Protein AF-A0A965CBQ9-F1 (afdb_monomer)

Mean predicted aligned error: 21.06 Å

Sequence (133 aa):
MATIDKALPNEVRHSIEIGGNPTEQEINTPAPDPSSTEITPTEDGGVEINFEPGAINQANSKNHFDNLAELLPDDVLDPLGEELYDNYSDYKSSRQDWEKAYTDGLDLLGFKYERRTQPFRGASGVTHPVLAE

Radius of gyration: 35.78 Å; Cα contacts (8 Å, |Δi|>4): 34; chains: 1; bounding box: 68×51×90 Å

pLDDT: mean 71.17, std 16.94, range [40.59, 98.0]

Solvent-accessible surface area (backbone atoms only — not comparable to full-atom values): 9168 Å² total; per-residue (Å²): 135,86,83,81,89,78,77,80,84,88,70,84,74,82,85,78,81,82,74,90,71,88,77,80,73,81,75,84,64,80,73,80,63,80,86,56,47,46,76,49,79,42,96,87,75,48,74,48,77,37,78,56,74,78,59,73,78,52,70,79,70,88,51,95,84,61,66,62,80,80,51,51,58,62,88,61,49,52,61,53,50,50,52,52,50,51,53,50,51,50,58,54,57,72,42,44,66,58,54,47,54,52,52,55,53,54,59,61,66,66,64,76,82,74,84,61,57,71,95,40,79,84,65,85,76,87,73,65,80,74,81,81,109

Foldseek 3Di:
DDDDPDDDPPDDDDDDDPDDDPPPPPPPDPDQDPVQWDWDQDPVRDIDIRSHPPPPPQPPPVDPPDDVVVSDDCVVVVVVVVVVVVVVVVVVVVCPVVVVVVVVVVVVVPDDPDQPCPPHRPDDDDDDPVVPD

Secondary structure (DSSP, 8-state):
-------------------S--------PPPPPGGG-EEEE-TTS-EEEES-TT---------TT--GGGTS-HHHHHHHHHHHHHHHHHHHHHTHHHHHHHHHHHHHHT-------SS-TT------TTS--

Structure (mmCIF, N/CA/C/O backbone):
data_AF-A0A965CBQ9-F1
#
_entry.id   AF-A0A965CBQ9-F1
#
loop_
_atom_site.group_PDB
_atom_site.id
_atom_site.type_symbol
_atom_site.label_atom_id
_atom_site.label_alt_id
_atom_site.label_comp_id
_atom_site.label_asym_id
_atom_site.label_entity_id
_atom_site.label_seq_id
_atom_site.pdbx_PDB_ins_code
_atom_site.Cartn_x
_atom_site.Cartn_y
_atom_site.Cartn_z
_atom_site.occupancy
_atom_site.B_iso_or_equiv
_atom_site.auth_seq_id
_atom_site.auth_comp_id
_atom_site.auth_asym_id
_atom_site.auth_atom_id
_atom_site.pdbx_PDB_model_num
ATOM 1 N N . MET A 1 1 ? 42.724 0.289 21.785 1.00 44.31 1 MET A N 1
ATOM 2 C CA . MET A 1 1 ? 41.732 -0.529 22.514 1.00 44.31 1 MET A C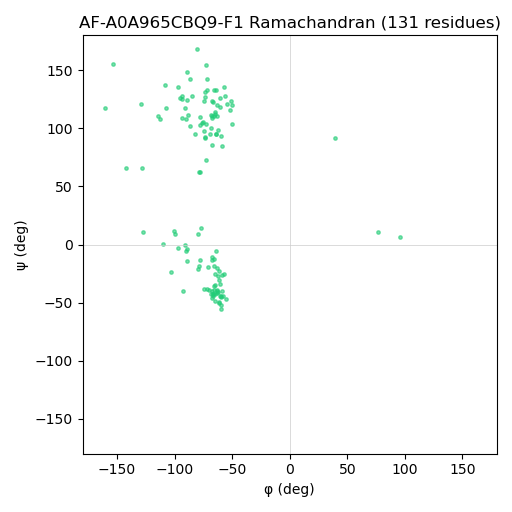A 1
ATOM 3 C C . MET A 1 1 ? 41.145 0.356 23.596 1.00 44.31 1 MET A C 1
ATOM 5 O O . MET A 1 1 ? 41.894 0.751 24.476 1.00 44.31 1 MET A O 1
ATOM 9 N N . ALA A 1 2 ? 39.883 0.766 23.475 1.00 43.22 2 ALA A N 1
ATOM 10 C CA . ALA A 1 2 ? 39.219 1.547 24.516 1.00 43.22 2 ALA A CA 1
ATOM 11 C C . ALA A 1 2 ? 38.518 0.575 25.473 1.00 43.22 2 ALA A C 1
ATOM 13 O O . ALA A 1 2 ? 37.665 -0.203 25.047 1.00 43.22 2 ALA A O 1
ATOM 14 N N . THR A 1 3 ? 38.932 0.575 26.735 1.00 49.00 3 THR A N 1
ATOM 15 C CA . THR A 1 3 ? 38.288 -0.157 27.827 1.00 49.00 3 THR A CA 1
ATOM 16 C C . THR A 1 3 ? 36.995 0.561 28.208 1.00 49.00 3 THR A C 1
ATOM 18 O O . THR A 1 3 ? 37.007 1.756 28.491 1.00 49.00 3 THR A O 1
ATOM 21 N N . ILE A 1 4 ? 35.872 -0.155 28.167 1.00 49.84 4 ILE A N 1
ATOM 22 C CA . ILE A 1 4 ? 34.555 0.345 28.568 1.00 49.84 4 ILE A CA 1
ATOM 23 C C . ILE A 1 4 ? 34.415 0.121 30.075 1.00 49.84 4 ILE A C 1
ATOM 25 O O . ILE A 1 4 ? 34.131 -0.992 30.507 1.00 49.84 4 ILE A O 1
ATOM 29 N N . ASP A 1 5 ? 34.597 1.176 30.868 1.00 56.44 5 ASP A N 1
ATOM 30 C CA . ASP A 1 5 ? 34.145 1.206 32.261 1.00 56.44 5 ASP A CA 1
ATOM 31 C C . ASP A 1 5 ? 32.658 1.570 32.277 1.00 56.44 5 ASP A C 1
ATOM 33 O O . ASP A 1 5 ? 32.267 2.735 32.195 1.00 56.44 5 ASP A O 1
ATOM 37 N N . LYS A 1 6 ? 31.801 0.547 32.330 1.00 59.22 6 LYS A N 1
ATOM 38 C CA . LYS A 1 6 ? 30.356 0.708 32.529 1.00 59.22 6 LYS A CA 1
ATOM 39 C C . LYS A 1 6 ? 29.888 -0.187 33.672 1.00 59.22 6 LYS A C 1
ATOM 41 O O . LYS A 1 6 ? 29.123 -1.123 33.470 1.00 59.22 6 LYS A O 1
ATOM 46 N N . ALA A 1 7 ? 30.347 0.111 34.882 1.00 63.19 7 ALA A N 1
ATOM 47 C CA . ALA A 1 7 ? 29.613 -0.266 36.083 1.00 63.19 7 ALA A CA 1
ATOM 48 C C . ALA A 1 7 ? 28.644 0.877 36.416 1.00 63.19 7 ALA A C 1
ATOM 50 O O . ALA A 1 7 ? 29.050 2.034 36.517 1.00 63.19 7 ALA A O 1
ATOM 51 N N . LEU A 1 8 ? 27.351 0.566 36.524 1.00 57.47 8 LEU A N 1
ATOM 52 C CA . LEU A 1 8 ? 26.335 1.513 36.987 1.00 57.47 8 LEU A CA 1
ATOM 53 C C . LEU A 1 8 ? 26.645 1.895 38.446 1.00 57.47 8 LEU A C 1
ATOM 55 O O . LEU A 1 8 ? 26.900 0.989 39.245 1.00 57.47 8 LEU A O 1
ATOM 59 N N . PRO A 1 9 ? 26.618 3.186 38.825 1.00 55.25 9 PRO A N 1
ATOM 60 C CA . PRO A 1 9 ? 26.793 3.566 40.217 1.00 55.25 9 PRO A CA 1
ATOM 61 C C . PRO A 1 9 ? 25.574 3.080 41.005 1.00 55.25 9 PRO A C 1
ATOM 63 O O . PRO A 1 9 ? 24.468 3.598 40.858 1.00 55.25 9 PRO A O 1
ATOM 66 N N . ASN A 1 10 ? 25.772 2.055 41.833 1.00 55.09 10 ASN A N 1
ATOM 67 C CA . ASN A 1 10 ? 24.788 1.613 42.815 1.00 55.09 10 ASN A CA 1
ATOM 68 C C . ASN A 1 10 ? 24.841 2.557 44.027 1.00 55.09 10 ASN A C 1
ATOM 70 O O . ASN A 1 10 ? 25.228 2.164 45.126 1.00 55.09 10 ASN A O 1
ATOM 74 N N . GLU A 1 11 ? 24.534 3.834 43.803 1.00 55.12 11 GLU A N 1
ATOM 75 C CA . GLU A 1 11 ? 24.443 4.826 44.869 1.00 55.12 11 GLU A CA 1
ATOM 76 C C . GLU A 1 11 ? 23.004 4.857 45.387 1.00 55.12 11 GLU A C 1
ATOM 78 O O . GLU A 1 11 ? 22.057 5.284 44.723 1.00 55.12 11 GLU A O 1
ATOM 83 N N . VAL A 1 12 ? 22.844 4.316 46.593 1.00 56.66 12 VAL A N 1
ATOM 84 C CA . VAL A 1 12 ? 21.600 4.282 47.356 1.00 56.66 12 VAL A CA 1
ATOM 85 C C . VAL A 1 12 ? 21.186 5.722 47.661 1.00 56.66 12 VAL A C 1
ATOM 87 O O . VAL A 1 12 ? 21.706 6.327 48.586 1.00 56.66 12 VAL A O 1
ATOM 90 N N . ARG A 1 13 ? 20.256 6.250 46.855 1.00 50.66 13 ARG A N 1
ATOM 91 C CA . ARG A 1 13 ? 19.403 7.428 47.110 1.00 50.66 13 ARG A CA 1
ATOM 92 C C . ARG A 1 13 ? 20.109 8.592 47.824 1.00 50.66 13 ARG A C 1
ATOM 94 O O . ARG A 1 13 ? 20.052 8.706 49.045 1.00 50.66 13 ARG A O 1
ATOM 101 N N . HIS A 1 14 ? 20.664 9.522 47.051 1.00 49.47 14 HIS A N 1
ATOM 102 C CA . HIS A 1 14 ? 21.029 10.839 47.578 1.00 49.47 14 HIS A CA 1
ATOM 103 C C . HIS A 1 14 ? 19.769 11.611 47.972 1.00 49.47 14 HIS A C 1
ATOM 105 O O . HIS A 1 14 ? 18.875 11.818 47.150 1.00 49.47 14 HIS A O 1
ATOM 111 N N . SER A 1 15 ? 19.682 12.024 49.236 1.00 49.53 15 SER A N 1
ATOM 112 C CA . SER A 1 15 ? 18.659 12.953 49.708 1.00 49.53 15 SER A CA 1
ATOM 113 C C . SER A 1 15 ? 18.918 14.329 49.098 1.00 49.53 15 SER A C 1
ATOM 115 O O . SER A 1 15 ? 19.909 14.981 49.424 1.00 49.53 15 SER A O 1
ATOM 117 N N . ILE A 1 16 ? 18.036 14.756 48.200 1.00 58.25 16 ILE A N 1
ATOM 118 C CA . ILE A 1 16 ? 18.045 16.099 47.620 1.00 58.25 16 ILE A CA 1
ATOM 119 C C . ILE A 1 16 ? 17.218 16.998 48.536 1.00 58.25 16 ILE A C 1
ATOM 121 O O . ILE A 1 16 ? 16.001 16.842 48.631 1.00 58.25 16 ILE A O 1
ATOM 125 N N . GLU A 1 17 ? 17.874 17.939 49.213 1.00 52.09 17 GLU A N 1
ATOM 126 C CA . GLU A 1 17 ? 17.177 19.057 49.843 1.00 52.09 17 GLU A CA 1
ATOM 127 C C . GLU A 1 17 ? 16.816 20.071 48.755 1.00 52.09 17 GLU A C 1
ATOM 129 O O . GLU A 1 17 ? 17.682 20.715 48.159 1.00 52.09 17 GLU A O 1
ATOM 134 N N . ILE A 1 18 ? 15.520 20.175 48.456 1.00 54.41 18 ILE A N 1
ATOM 135 C CA . ILE A 1 18 ? 14.990 21.136 47.488 1.00 54.41 18 ILE A CA 1
ATOM 136 C C . ILE A 1 18 ? 15.039 22.520 48.144 1.00 54.41 18 ILE A C 1
ATOM 138 O O . ILE A 1 18 ? 14.129 22.925 48.867 1.00 54.41 18 ILE A O 1
ATOM 142 N N . GLY A 1 19 ? 16.140 23.235 47.912 1.00 47.75 19 GLY A N 1
ATOM 143 C CA . GLY A 1 19 ? 16.253 24.661 48.195 1.00 47.75 19 GLY A CA 1
ATOM 144 C C . GLY A 1 19 ? 15.223 25.433 47.373 1.00 47.75 19 GLY A C 1
ATOM 145 O O . GLY A 1 19 ? 15.134 25.268 46.158 1.00 47.75 19 GLY A O 1
ATOM 146 N N . GLY A 1 20 ? 14.414 26.238 48.059 1.00 46.53 20 GLY A N 1
ATOM 147 C CA . GLY A 1 20 ? 13.255 26.919 47.499 1.00 46.53 20 GLY A CA 1
ATOM 148 C C . GLY A 1 20 ? 13.553 27.775 46.268 1.00 46.53 20 GLY A C 1
ATOM 149 O O . GLY A 1 20 ? 14.292 28.753 46.328 1.00 46.53 20 GLY A O 1
ATOM 150 N N . ASN A 1 21 ? 12.877 27.434 45.177 1.00 51.81 21 ASN A N 1
ATOM 151 C CA . ASN A 1 21 ? 11.970 28.338 44.477 1.00 51.81 21 ASN A CA 1
ATOM 152 C C . ASN A 1 21 ? 11.034 27.470 43.620 1.00 51.81 21 ASN A C 1
ATOM 154 O O . ASN A 1 21 ? 11.534 26.762 42.742 1.00 51.81 21 ASN A O 1
ATOM 158 N N . PRO A 1 22 ? 9.706 27.471 43.850 1.00 46.94 22 PRO A N 1
ATOM 159 C CA . PRO A 1 22 ? 8.791 26.803 42.941 1.00 46.94 22 PRO A CA 1
ATOM 160 C C . PRO A 1 22 ? 8.808 27.592 41.633 1.00 46.94 22 PRO A C 1
ATOM 162 O O . PRO A 1 22 ? 8.200 28.650 41.512 1.00 46.94 22 PRO A O 1
ATOM 165 N N . THR A 1 23 ? 9.556 27.100 40.650 1.00 51.75 23 THR A N 1
ATOM 166 C CA . THR A 1 23 ? 9.277 27.486 39.272 1.00 51.75 23 THR A CA 1
ATOM 167 C C . THR A 1 23 ? 8.019 26.712 38.923 1.00 51.75 23 THR A C 1
ATOM 169 O O . THR A 1 23 ? 8.088 25.508 38.682 1.00 51.75 23 THR A O 1
ATOM 172 N N . GLU A 1 24 ? 6.869 27.371 39.030 1.00 52.41 24 GLU A N 1
ATOM 173 C CA . GLU A 1 24 ? 5.587 26.844 38.575 1.00 52.41 24 GLU A CA 1
ATOM 174 C C . GLU A 1 24 ? 5.713 26.574 37.072 1.00 52.41 24 GLU A C 1
ATOM 176 O O . GLU A 1 24 ? 5.581 27.462 36.234 1.00 52.41 24 GLU A O 1
ATOM 181 N N . GLN A 1 25 ? 6.070 25.341 36.720 1.00 53.38 25 GLN A N 1
ATOM 182 C CA . GLN A 1 25 ? 5.818 24.833 35.386 1.00 53.38 25 GLN A CA 1
ATOM 183 C C . GLN A 1 25 ? 4.334 24.501 35.350 1.00 53.38 25 GLN A C 1
ATOM 185 O O . GLN A 1 25 ? 3.888 23.534 35.965 1.00 53.38 25 GLN A O 1
ATOM 190 N N . GLU A 1 26 ? 3.571 25.357 34.682 1.00 45.19 26 GLU A N 1
ATOM 191 C CA . GLU A 1 26 ? 2.164 25.139 34.387 1.00 45.19 26 GLU A CA 1
ATOM 192 C C . GLU A 1 26 ? 2.064 23.911 33.470 1.00 45.19 26 GLU A C 1
ATOM 194 O O . GLU A 1 26 ? 2.277 23.974 32.257 1.00 45.19 26 GLU A O 1
ATOM 199 N N . ILE A 1 27 ? 1.826 22.748 34.076 1.00 52.50 27 ILE A N 1
ATOM 200 C CA . ILE A 1 27 ? 1.475 21.529 33.359 1.00 52.50 27 ILE A CA 1
ATOM 201 C C . ILE A 1 27 ? 0.069 21.780 32.818 1.00 52.50 27 ILE A C 1
ATOM 203 O O . ILE A 1 27 ? -0.920 21.610 33.526 1.00 52.50 27 ILE A O 1
ATOM 207 N N . ASN A 1 28 ? -0.023 22.234 31.570 1.00 51.81 28 ASN A N 1
ATOM 208 C CA . ASN A 1 28 ? -1.293 22.420 30.878 1.00 51.81 28 ASN A CA 1
ATOM 209 C C . ASN A 1 28 ? -1.807 21.054 30.393 1.00 51.81 28 ASN A C 1
ATOM 211 O O . ASN A 1 28 ? -1.885 20.776 29.198 1.00 51.81 28 ASN A O 1
ATOM 215 N N . THR A 1 29 ? -2.070 20.146 31.334 1.00 54.19 29 THR A N 1
ATOM 216 C CA . THR A 1 29 ? -2.982 19.030 31.085 1.00 54.19 29 THR A CA 1
ATOM 217 C C . THR A 1 29 ? -4.390 19.618 31.068 1.00 54.19 29 THR A C 1
ATOM 219 O O . THR A 1 29 ? -4.739 20.294 32.041 1.00 54.19 29 THR A O 1
ATOM 222 N N . PRO A 1 30 ? -5.200 19.385 30.018 1.00 56.69 30 PRO A N 1
ATOM 223 C CA . PRO A 1 30 ? -6.609 19.746 30.061 1.00 56.69 30 PRO A CA 1
ATOM 224 C C . PRO A 1 30 ? -7.202 19.158 31.341 1.00 56.69 30 PRO A C 1
ATOM 226 O O . PRO A 1 30 ? -7.049 17.963 31.602 1.00 56.69 30 PRO A O 1
ATOM 229 N N . ALA A 1 31 ? -7.801 20.004 32.179 1.00 58.72 31 ALA A N 1
ATOM 230 C CA . ALA A 1 31 ? -8.534 19.518 33.336 1.00 58.72 31 ALA A CA 1
ATOM 231 C C . ALA A 1 31 ? -9.621 18.552 32.831 1.00 58.72 31 ALA A C 1
ATOM 233 O O . ALA A 1 31 ? -10.269 18.873 31.830 1.00 58.72 31 ALA A O 1
ATOM 234 N N . PRO A 1 32 ? -9.812 17.383 33.466 1.00 56.94 32 PRO A N 1
ATOM 235 C CA . PRO A 1 32 ? -10.877 16.473 33.071 1.00 56.94 32 PRO A CA 1
ATOM 236 C C . PRO A 1 32 ? -12.212 17.221 33.141 1.00 56.94 32 PRO A C 1
ATOM 238 O O . PRO A 1 32 ? -12.517 17.858 34.153 1.00 56.94 32 PRO A O 1
ATOM 241 N N . ASP A 1 33 ? -12.975 17.186 32.049 1.00 57.97 33 ASP A N 1
ATOM 242 C CA . ASP A 1 33 ? -14.262 17.868 31.962 1.00 57.97 33 ASP A CA 1
ATOM 243 C C . ASP A 1 33 ? -15.204 17.305 33.044 1.00 57.97 33 ASP A C 1
ATOM 245 O O . ASP A 1 33 ? -15.544 16.115 33.015 1.00 57.97 33 ASP A O 1
ATOM 249 N N . PRO A 1 34 ? -15.681 18.129 33.997 1.00 58.66 34 PRO A N 1
ATOM 250 C CA . PRO A 1 34 ? -16.499 17.652 35.114 1.00 58.66 34 PRO A CA 1
ATOM 251 C C . PRO A 1 34 ? -17.878 17.141 34.667 1.00 58.66 34 PRO A C 1
ATOM 253 O O . PRO A 1 34 ? -18.602 16.544 35.459 1.00 58.66 34 PRO A O 1
ATOM 256 N N . SER A 1 35 ? -18.261 17.378 33.408 1.00 59.00 35 SER A N 1
ATOM 257 C CA . SER A 1 35 ? -19.507 16.902 32.800 1.00 59.00 35 SER A CA 1
ATOM 258 C C . SER A 1 35 ? -19.460 15.433 32.371 1.00 59.00 35 SER A C 1
ATOM 260 O O . SER A 1 35 ? -20.518 14.839 32.182 1.00 59.00 35 SER A O 1
ATOM 262 N N . SER A 1 36 ? -18.267 14.847 32.223 1.00 59.41 36 SER A N 1
ATOM 263 C CA . SER A 1 36 ? -18.085 13.465 31.76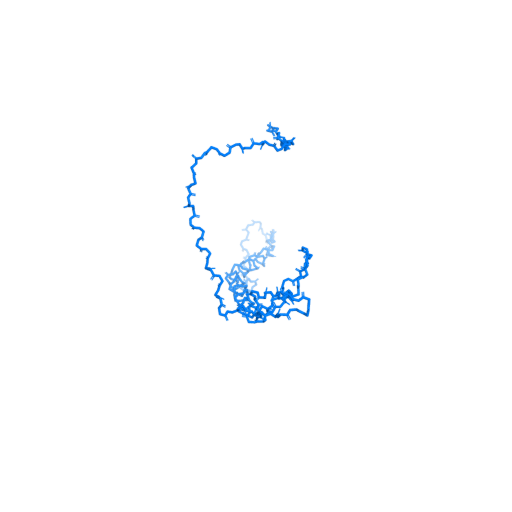2 1.00 59.41 36 SER A CA 1
ATOM 264 C C . SER A 1 36 ? -17.837 12.475 32.906 1.00 59.41 36 SER A C 1
ATOM 266 O O . SER A 1 36 ? -17.476 11.335 32.648 1.00 59.41 36 SER A O 1
ATOM 268 N N . THR A 1 37 ? -17.989 12.888 34.166 1.00 66.50 37 THR A N 1
ATOM 269 C CA . THR A 1 37 ? -17.745 12.029 35.335 1.00 66.50 37 THR A CA 1
ATOM 270 C C . THR A 1 37 ? -19.053 11.397 35.820 1.00 66.50 37 THR A C 1
ATOM 272 O O . THR A 1 37 ? -20.015 12.112 36.106 1.00 66.50 37 THR A O 1
ATOM 275 N N . GLU A 1 38 ? -19.094 10.070 35.949 1.00 73.88 38 GLU A N 1
ATOM 276 C CA . GLU A 1 38 ? -20.239 9.352 36.525 1.00 73.88 38 GLU A CA 1
ATOM 277 C C . GLU A 1 38 ? -20.016 9.126 38.026 1.00 73.88 38 GLU A C 1
ATOM 279 O O . GLU A 1 38 ? -18.965 8.648 38.452 1.00 73.88 38 GLU A O 1
ATOM 284 N N . ILE A 1 39 ? -21.001 9.519 38.838 1.00 76.88 39 ILE A N 1
ATOM 285 C CA . ILE A 1 39 ? -20.933 9.467 40.300 1.00 76.88 39 ILE A CA 1
ATOM 286 C C . ILE A 1 39 ? -21.976 8.465 40.793 1.00 76.88 39 ILE A C 1
ATOM 288 O O . ILE A 1 39 ? -23.177 8.740 40.729 1.00 76.88 39 ILE A O 1
ATOM 292 N N . THR A 1 40 ? -21.529 7.326 41.322 1.00 78.69 40 THR A N 1
ATOM 293 C CA . THR A 1 40 ? -22.410 6.292 41.883 1.00 78.69 40 THR A CA 1
ATOM 294 C C . THR A 1 40 ? -22.308 6.266 43.411 1.00 78.69 40 THR A C 1
ATOM 296 O O . THR A 1 40 ? -21.231 5.994 43.951 1.00 78.69 40 THR A O 1
ATOM 299 N N . PRO A 1 41 ? -23.403 6.550 44.146 1.00 78.81 41 PRO A N 1
ATOM 300 C CA . PRO A 1 41 ? -23.407 6.447 45.601 1.00 78.81 41 PRO A CA 1
ATOM 301 C C . PRO A 1 41 ? -23.430 4.975 46.035 1.00 78.81 41 PRO A C 1
ATOM 303 O O . PRO A 1 41 ? -24.256 4.192 45.564 1.00 78.81 41 PRO A O 1
ATOM 306 N N . THR A 1 42 ? -22.539 4.601 46.952 1.00 78.62 42 THR A N 1
ATOM 307 C CA . THR A 1 42 ? -22.471 3.250 47.528 1.00 78.62 42 THR A CA 1
ATOM 308 C C . THR A 1 42 ? -23.371 3.147 48.763 1.00 78.62 42 THR A C 1
ATOM 310 O O . THR A 1 42 ? -23.536 4.114 49.506 1.00 78.62 42 THR A O 1
ATOM 313 N N . GLU A 1 43 ? -23.928 1.959 49.019 1.00 74.94 43 GLU A N 1
ATOM 314 C CA . GLU A 1 43 ? -24.818 1.678 50.161 1.00 74.94 43 GLU A CA 1
ATOM 315 C C . GLU A 1 43 ? -24.161 1.954 51.533 1.00 74.94 43 GLU A C 1
ATOM 317 O O . GLU A 1 43 ? -24.844 2.347 52.474 1.00 74.94 43 GLU A O 1
ATOM 322 N N . ASP A 1 44 ? -22.827 1.878 51.617 1.00 76.75 44 ASP A N 1
ATOM 323 C CA . ASP A 1 44 ? -22.027 2.230 52.803 1.00 76.75 44 ASP A CA 1
ATOM 324 C C . ASP A 1 44 ? -21.789 3.749 52.986 1.00 76.75 44 ASP A C 1
ATOM 326 O O . ASP A 1 44 ? -20.988 4.170 53.822 1.00 76.75 44 ASP A O 1
ATOM 330 N N . GLY A 1 45 ? -22.456 4.605 52.202 1.00 77.06 45 GLY A N 1
ATOM 331 C CA . GLY A 1 45 ? -22.293 6.065 52.267 1.00 77.06 45 GLY A CA 1
ATOM 332 C C . GLY A 1 45 ? -21.006 6.587 51.615 1.00 77.06 45 GLY A C 1
ATOM 333 O O . GLY A 1 45 ? -20.660 7.757 51.780 1.00 77.06 45 GLY A O 1
ATOM 334 N N . GLY A 1 46 ? -20.301 5.727 50.876 1.00 78.06 46 GLY A N 1
ATOM 335 C CA . GLY A 1 46 ? -19.192 6.096 50.000 1.00 78.06 46 GLY A CA 1
ATOM 336 C C . GLY A 1 46 ? -19.667 6.648 48.654 1.00 78.06 46 GLY A C 1
ATOM 337 O O . GLY A 1 46 ? -20.840 6.551 48.292 1.00 78.06 46 GLY A O 1
ATOM 338 N N . VAL A 1 47 ? -18.735 7.229 47.902 1.00 82.19 47 VAL A N 1
ATOM 339 C CA . VAL A 1 47 ? -18.973 7.724 46.544 1.00 82.19 47 VAL A CA 1
ATOM 340 C C . VAL A 1 47 ? -17.891 7.155 45.640 1.00 82.19 47 VAL A C 1
ATOM 342 O O . VAL A 1 47 ? -16.706 7.392 45.875 1.00 82.19 47 VAL A O 1
ATOM 345 N N . GLU A 1 48 ? -18.299 6.415 44.615 1.00 74.81 48 GLU A N 1
ATOM 346 C CA . GLU A 1 48 ? -17.411 5.968 43.547 1.00 74.81 48 GLU A CA 1
ATOM 347 C C . GLU A 1 48 ? -17.487 6.980 42.397 1.00 74.81 48 GLU A C 1
ATOM 349 O O . GLU A 1 48 ? -18.573 7.343 41.942 1.00 74.81 48 GLU A O 1
ATOM 354 N N . ILE A 1 49 ? -16.325 7.508 42.000 1.00 77.88 49 ILE A N 1
ATOM 355 C CA . ILE A 1 49 ? -16.190 8.561 40.989 1.00 77.88 49 ILE A CA 1
ATOM 356 C C . ILE A 1 49 ? -15.501 7.942 39.776 1.00 77.88 49 ILE A C 1
ATOM 358 O O . ILE A 1 49 ? -14.304 7.652 39.822 1.00 77.88 49 ILE A O 1
ATOM 362 N N . ASN A 1 50 ? -16.256 7.734 38.699 1.00 73.75 50 ASN A N 1
ATOM 363 C CA . ASN A 1 50 ? -15.729 7.249 37.432 1.00 73.75 50 ASN A CA 1
ATOM 364 C C . ASN A 1 50 ? -15.394 8.438 36.524 1.00 73.75 50 ASN A C 1
ATOM 366 O O . ASN A 1 50 ? -16.289 9.115 36.019 1.00 73.75 50 ASN A O 1
ATOM 370 N N . PHE A 1 51 ? -14.099 8.689 36.328 1.00 74.69 51 PHE A N 1
ATOM 371 C CA . PHE A 1 51 ? -13.592 9.807 35.526 1.00 74.69 51 PHE A CA 1
ATOM 372 C C . PHE A 1 51 ? -13.666 9.560 34.009 1.00 74.69 51 PHE A C 1
ATOM 374 O O . PHE A 1 51 ? -13.535 10.512 33.246 1.00 74.69 51 PHE A O 1
ATOM 381 N N . GLU A 1 52 ? -13.902 8.317 33.570 1.00 68.31 52 GLU A N 1
ATOM 382 C CA . GLU A 1 52 ? -13.976 7.933 32.152 1.00 68.31 52 GLU A CA 1
ATOM 383 C C . GLU A 1 52 ? -15.070 6.863 31.909 1.00 68.31 52 GLU A C 1
ATOM 385 O O . GLU A 1 52 ? -14.779 5.732 31.517 1.00 68.31 52 GLU A O 1
ATOM 390 N N . PRO A 1 53 ? -16.364 7.185 32.099 1.00 62.59 53 PRO A N 1
ATOM 391 C CA . PRO A 1 53 ? -17.475 6.231 31.979 1.00 62.59 53 PRO A CA 1
ATOM 392 C C . PRO A 1 53 ? -17.702 5.688 30.560 1.00 62.59 53 PRO A C 1
ATOM 394 O O . PRO A 1 53 ? -18.430 4.715 30.382 1.00 62.59 53 PRO A O 1
ATOM 397 N N . GLY A 1 54 ? -17.071 6.299 29.553 1.00 60.94 54 GLY A N 1
ATOM 398 C CA . GLY A 1 54 ? -17.091 5.860 28.158 1.00 60.94 54 GLY A CA 1
ATOM 399 C C . GLY A 1 54 ? -15.765 5.298 27.651 1.00 60.94 54 GLY A C 1
ATOM 400 O O . GLY A 1 54 ? -15.697 4.928 26.478 1.00 60.94 54 GLY A O 1
ATOM 401 N N . ALA A 1 55 ? -14.718 5.232 28.485 1.00 60.28 55 ALA A N 1
ATOM 402 C CA . ALA A 1 55 ? -13.510 4.526 28.091 1.00 60.28 55 ALA A CA 1
ATOM 403 C C . ALA A 1 55 ? -13.891 3.059 27.899 1.00 60.28 55 ALA A C 1
ATOM 405 O O . ALA A 1 55 ? -14.228 2.344 28.847 1.00 60.28 55 ALA A O 1
ATOM 406 N N . ILE A 1 56 ? -13.875 2.614 26.641 1.00 56.00 56 ILE A N 1
ATOM 407 C C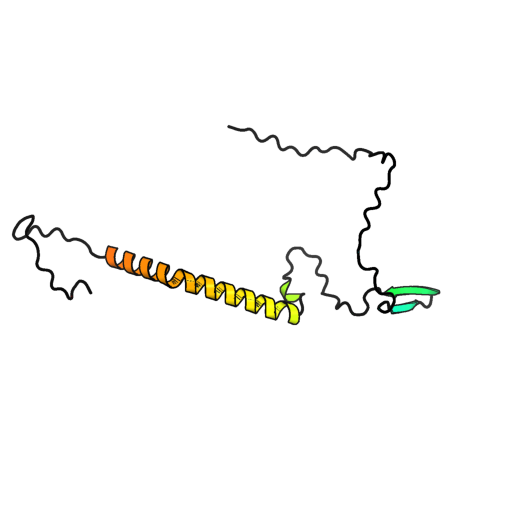A . ILE A 1 56 ? -13.845 1.193 26.332 1.00 56.00 56 ILE A CA 1
ATOM 408 C C . ILE A 1 56 ? -12.676 0.677 27.152 1.00 56.00 56 ILE A C 1
ATOM 410 O O . ILE A 1 56 ? -11.547 1.123 26.958 1.00 56.00 56 ILE A O 1
ATOM 414 N N . ASN A 1 57 ? -12.967 -0.197 28.115 1.00 53.97 57 ASN A N 1
ATOM 415 C CA . ASN A 1 57 ? -11.953 -0.959 28.813 1.00 53.97 57 ASN A CA 1
ATOM 416 C C . ASN A 1 57 ? -11.218 -1.755 27.731 1.00 53.97 57 ASN A C 1
ATOM 418 O O . ASN A 1 57 ? -11.589 -2.896 27.453 1.00 53.97 57 ASN A O 1
ATOM 422 N N . GLN A 1 58 ? -10.224 -1.145 27.075 1.00 56.25 58 GLN A N 1
ATOM 423 C CA . GLN A 1 58 ? -9.237 -1.870 26.300 1.00 56.25 58 GLN A CA 1
ATOM 424 C C . GLN A 1 58 ? -8.770 -2.937 27.260 1.00 56.25 58 GLN A C 1
ATOM 426 O O . GLN A 1 58 ? -8.401 -2.620 28.397 1.00 56.25 58 GLN A O 1
ATOM 431 N N . ALA A 1 59 ? -8.949 -4.195 26.862 1.00 54.66 59 ALA A N 1
ATOM 432 C CA . ALA A 1 59 ? -8.570 -5.327 27.673 1.00 54.66 59 ALA A CA 1
ATOM 433 C C . ALA A 1 59 ? -7.131 -5.063 28.108 1.00 54.66 59 ALA A C 1
ATOM 435 O O . ALA A 1 59 ? -6.224 -5.124 27.290 1.00 54.66 59 ALA A O 1
ATOM 436 N N . ASN A 1 60 ? -6.948 -4.655 29.367 1.00 58.19 60 ASN A N 1
ATOM 437 C CA . ASN A 1 60 ? -5.660 -4.270 29.919 1.00 58.19 60 ASN A CA 1
ATOM 438 C C . ASN A 1 60 ? -4.871 -5.559 30.095 1.00 58.19 60 ASN A C 1
ATOM 440 O O . ASN A 1 60 ? -4.718 -6.073 31.206 1.00 58.19 60 ASN A O 1
ATOM 444 N N . SER A 1 61 ? -4.422 -6.128 28.986 1.00 59.84 61 SER A N 1
ATOM 445 C CA . SER A 1 61 ? -3.442 -7.176 29.022 1.00 59.84 61 SER A CA 1
ATOM 446 C C . SER A 1 61 ? -2.132 -6.486 29.387 1.00 59.84 61 SER A C 1
ATOM 448 O O . SER A 1 61 ? -1.564 -5.686 28.651 1.00 59.84 61 SER A O 1
ATOM 450 N N . LYS A 1 62 ? -1.749 -6.662 30.654 1.00 63.47 62 LYS A N 1
ATOM 451 C CA . LYS A 1 62 ? -0.585 -6.017 31.279 1.00 63.47 62 LYS A CA 1
ATOM 452 C C . LYS A 1 62 ? 0.733 -6.683 30.864 1.00 63.47 62 LYS A C 1
ATOM 454 O O . LYS A 1 62 ? 1.738 -6.503 31.555 1.00 63.47 62 LYS A O 1
ATOM 459 N N . ASN A 1 63 ? 0.736 -7.518 29.826 1.00 79.00 63 ASN A N 1
ATOM 460 C CA . ASN A 1 63 ? 1.905 -8.282 29.428 1.00 79.00 63 ASN A CA 1
ATOM 461 C C . ASN A 1 63 ? 2.631 -7.555 28.287 1.00 79.00 63 ASN A C 1
ATOM 463 O O . ASN A 1 63 ? 2.043 -7.036 27.348 1.00 79.00 63 ASN A O 1
ATOM 467 N N . HIS A 1 64 ? 3.956 -7.485 28.378 1.00 82.56 64 HIS A N 1
ATOM 468 C CA . HIS A 1 64 ? 4.780 -6.726 27.436 1.00 82.56 64 HIS A CA 1
ATOM 469 C C . HIS A 1 64 ? 4.712 -7.263 25.995 1.00 82.56 64 HIS A C 1
ATOM 471 O O . HIS A 1 64 ? 5.042 -6.548 25.055 1.00 82.56 64 HIS A O 1
ATOM 477 N N . PHE A 1 65 ? 4.307 -8.521 25.828 1.00 86.62 65 PHE A N 1
ATOM 478 C CA . PHE A 1 65 ? 4.296 -9.226 24.547 1.00 86.62 65 PHE A CA 1
ATOM 479 C C . PHE A 1 65 ? 2.916 -9.288 23.890 1.00 86.62 65 PHE A C 1
ATOM 481 O O . PHE A 1 65 ? 2.735 -10.055 22.946 1.00 86.62 65 PHE A O 1
ATOM 488 N N . ASP A 1 66 ? 1.946 -8.528 24.393 1.00 87.44 66 ASP A N 1
ATOM 489 C CA . ASP A 1 66 ? 0.596 -8.567 23.852 1.00 87.44 66 ASP A CA 1
ATOM 490 C C . ASP A 1 66 ? 0.523 -7.898 22.483 1.00 87.44 66 ASP A C 1
ATOM 492 O O . ASP A 1 66 ? 1.171 -6.885 22.205 1.00 87.44 66 ASP A O 1
ATOM 496 N N . ASN A 1 67 ? -0.288 -8.487 21.611 1.00 88.75 67 ASN A N 1
ATOM 497 C CA . ASN A 1 67 ? -0.518 -7.960 20.283 1.00 88.75 67 ASN A CA 1
ATOM 498 C C . ASN A 1 67 ? -1.493 -6.781 20.353 1.00 88.75 67 ASN A C 1
ATOM 500 O O . ASN A 1 67 ? -2.701 -6.978 20.446 1.00 88.75 67 ASN A O 1
ATOM 504 N N . LEU A 1 68 ? -0.976 -5.555 20.259 1.00 87.50 68 LEU A N 1
ATOM 505 C CA . LEU A 1 68 ? -1.783 -4.332 20.336 1.00 87.50 68 LEU A CA 1
ATOM 506 C C . LEU A 1 68 ? -2.900 -4.264 19.283 1.00 87.50 68 LEU A C 1
ATOM 508 O O . LEU A 1 68 ? -3.919 -3.629 19.535 1.00 87.50 68 LEU A O 1
ATOM 512 N N . ALA A 1 69 ? -2.756 -4.948 18.145 1.00 89.38 69 ALA A N 1
ATOM 513 C CA . ALA A 1 69 ? -3.802 -5.001 17.128 1.00 89.38 69 ALA A CA 1
ATOM 514 C C . ALA A 1 69 ? -5.076 -5.735 17.590 1.00 89.38 69 ALA A C 1
ATOM 516 O O . ALA A 1 69 ? -6.122 -5.560 16.991 1.00 89.38 69 ALA A O 1
ATOM 517 N N . GLU A 1 70 ? -5.022 -6.546 18.650 1.00 86.06 70 GLU A N 1
ATOM 518 C CA . GLU A 1 70 ? -6.214 -7.203 19.218 1.00 86.06 70 GLU A CA 1
ATOM 519 C C . GLU A 1 70 ? -6.905 -6.347 20.292 1.00 86.06 70 GLU A C 1
ATOM 521 O O . GLU A 1 70 ? -8.024 -6.643 20.706 1.00 86.06 70 GLU A O 1
ATOM 526 N N . LEU A 1 71 ? -6.220 -5.306 20.773 1.00 85.50 71 LEU A N 1
ATOM 527 C CA . LEU A 1 71 ? -6.685 -4.430 21.849 1.00 85.50 71 LEU A CA 1
ATOM 528 C C . LEU A 1 71 ? -7.195 -3.087 21.31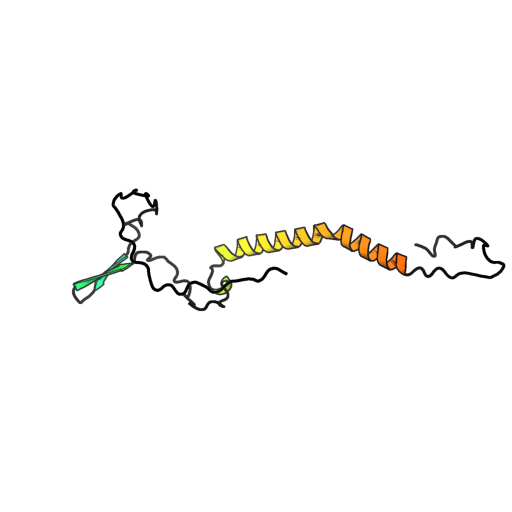7 1.00 85.50 71 LEU A C 1
ATOM 530 O O . LEU A 1 71 ? -7.953 -2.402 22.006 1.00 85.50 71 LEU A O 1
ATOM 534 N N . LEU A 1 72 ? -6.742 -2.691 20.129 1.00 86.06 72 LEU A N 1
ATOM 535 C CA . LEU A 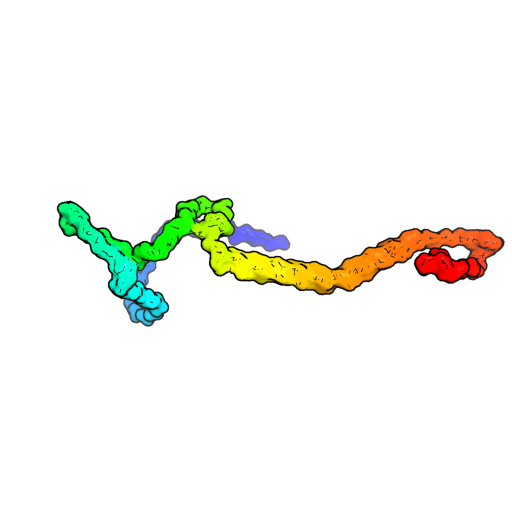1 72 ? -7.140 -1.451 19.484 1.00 86.06 72 LEU A CA 1
ATOM 536 C C . LEU A 1 72 ? -8.429 -1.651 18.675 1.00 86.06 72 LEU A C 1
ATOM 538 O O . LEU A 1 72 ? -8.615 -2.707 18.076 1.00 86.06 72 LEU A O 1
ATOM 542 N N . PRO A 1 73 ? -9.322 -0.651 18.660 1.00 89.44 73 PRO A N 1
ATOM 543 C CA . PRO A 1 73 ? -10.530 -0.697 17.849 1.00 89.44 73 PRO A CA 1
ATOM 544 C C . PRO A 1 73 ? -10.226 -0.506 16.349 1.00 89.44 73 PRO A C 1
ATOM 546 O O . PRO A 1 73 ? -9.218 0.099 15.970 1.00 89.44 73 PRO A O 1
ATOM 549 N N . ASP A 1 74 ? -11.113 -1.033 15.498 1.00 89.94 74 ASP A N 1
ATOM 550 C CA . ASP A 1 74 ? -10.939 -1.066 14.035 1.00 89.94 74 ASP A CA 1
ATOM 551 C C . ASP A 1 74 ? -10.837 0.336 13.412 1.00 89.94 74 ASP A C 1
ATOM 553 O O . ASP A 1 74 ? -10.095 0.538 12.458 1.00 89.94 74 ASP A O 1
ATOM 557 N N . ASP A 1 75 ? -11.488 1.343 13.999 1.00 92.44 75 ASP A N 1
ATOM 558 C CA . ASP A 1 75 ? -11.410 2.742 13.556 1.00 92.44 75 ASP A CA 1
ATOM 559 C C . ASP A 1 75 ? -9.990 3.330 13.629 1.00 92.44 75 ASP A C 1
ATOM 561 O O . ASP A 1 75 ? -9.680 4.285 12.913 1.00 92.44 75 ASP A O 1
ATOM 565 N N . VAL A 1 76 ? -9.121 2.751 14.462 1.00 91.25 76 VAL A N 1
ATOM 566 C CA . VAL A 1 76 ? -7.692 3.083 14.534 1.00 91.25 76 VAL A CA 1
ATOM 567 C C . VAL A 1 76 ? -6.860 2.165 13.637 1.00 91.25 76 VAL A C 1
ATOM 569 O O . VAL A 1 76 ? -5.904 2.623 13.008 1.00 91.25 76 VAL A O 1
ATOM 572 N N . LEU A 1 77 ? -7.191 0.873 13.583 1.00 93.81 77 LEU A N 1
ATOM 573 C CA . LEU A 1 77 ? -6.406 -0.122 12.846 1.00 93.81 77 LEU A CA 1
ATOM 574 C C . LEU A 1 77 ? -6.574 -0.021 11.333 1.00 93.81 77 LEU A C 1
ATOM 576 O O . LEU A 1 77 ? -5.587 -0.180 10.617 1.00 93.81 77 LEU A O 1
ATOM 580 N N . ASP A 1 78 ? -7.779 0.271 10.854 1.00 95.31 78 ASP A N 1
ATOM 581 C CA . ASP A 1 78 ? -8.098 0.374 9.431 1.00 95.31 78 ASP A CA 1
ATOM 582 C C . ASP A 1 78 ? -7.260 1.447 8.713 1.00 95.31 78 ASP A C 1
ATOM 584 O O . ASP A 1 78 ? -6.544 1.094 7.769 1.00 95.31 78 ASP A O 1
ATOM 588 N N . PRO A 1 79 ? -7.246 2.727 9.150 1.00 96.81 79 PRO A N 1
ATOM 589 C CA . PRO A 1 79 ? -6.441 3.747 8.476 1.00 96.81 79 PRO A CA 1
ATOM 590 C C . PRO A 1 79 ? -4.937 3.465 8.585 1.00 96.81 79 PRO A C 1
ATOM 592 O O . PRO A 1 79 ? -4.191 3.716 7.640 1.00 96.81 79 PRO A O 1
ATOM 595 N N . LEU A 1 80 ? -4.482 2.908 9.713 1.00 95.62 80 LEU A N 1
ATOM 596 C CA . LEU A 1 80 ? -3.077 2.547 9.904 1.00 95.62 80 LEU A CA 1
ATOM 597 C C . LEU A 1 80 ? -2.657 1.396 8.977 1.00 95.62 80 LEU A C 1
ATOM 599 O O . LEU A 1 80 ? -1.551 1.399 8.433 1.00 95.62 80 LEU A O 1
ATOM 603 N N . GLY A 1 81 ? -3.532 0.405 8.805 1.00 96.06 81 GLY A N 1
ATOM 604 C CA . GLY A 1 81 ? -3.323 -0.725 7.909 1.00 96.06 81 GLY A CA 1
ATOM 605 C C . GLY A 1 81 ? -3.262 -0.296 6.446 1.00 96.06 81 GLY A C 1
ATOM 606 O O . GLY A 1 81 ? -2.375 -0.753 5.722 1.00 96.06 81 GLY A O 1
ATOM 607 N N . GLU A 1 82 ? -4.152 0.609 6.034 1.00 97.62 82 GLU A N 1
ATOM 608 C CA . GLU A 1 82 ? -4.152 1.202 4.692 1.00 97.62 82 GLU A CA 1
ATOM 609 C C . GLU A 1 82 ? -2.848 1.970 4.429 1.00 97.62 82 GLU A C 1
ATOM 611 O O . GLU A 1 82 ? -2.145 1.670 3.464 1.00 97.62 82 GLU A O 1
ATOM 616 N N . GLU A 1 83 ? -2.441 2.854 5.348 1.00 97.38 83 GLU A N 1
ATOM 617 C CA . GLU A 1 83 ? -1.185 3.605 5.228 1.00 97.38 83 GLU A CA 1
ATOM 618 C C . GLU A 1 83 ? 0.038 2.675 5.118 1.00 97.38 83 GLU A C 1
ATOM 620 O O . GLU A 1 83 ? 0.925 2.884 4.283 1.00 97.38 83 GLU A O 1
ATOM 625 N N . LEU A 1 84 ? 0.109 1.623 5.942 1.00 96.81 84 LEU A N 1
ATOM 626 C CA . LEU A 1 84 ? 1.209 0.656 5.876 1.00 96.81 84 LEU A CA 1
ATOM 627 C C . LEU A 1 84 ? 1.241 -0.090 4.540 1.00 96.81 84 LEU A C 1
ATOM 629 O O . LEU A 1 84 ? 2.324 -0.332 3.992 1.00 96.81 84 LEU A O 1
ATOM 633 N N . TYR A 1 85 ? 0.074 -0.491 4.043 1.00 97.25 85 TYR A N 1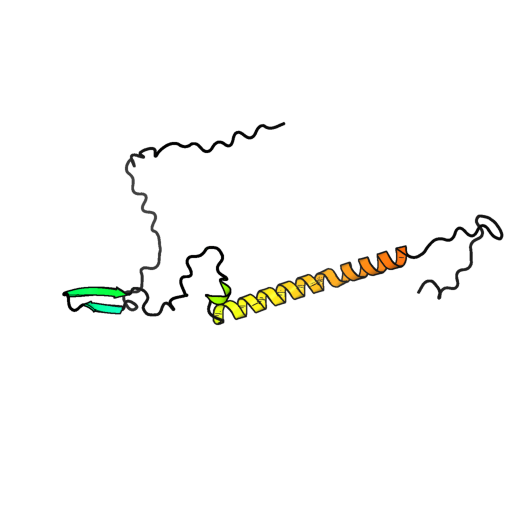
ATOM 634 C CA . TYR A 1 85 ? -0.043 -1.227 2.792 1.00 97.25 85 TYR A CA 1
ATOM 635 C C . TYR A 1 85 ? 0.363 -0.371 1.589 1.00 97.25 85 TYR A C 1
ATOM 637 O O . TYR A 1 85 ? 1.108 -0.846 0.720 1.00 97.25 85 TYR A O 1
ATOM 645 N N . ASP A 1 86 ? -0.068 0.887 1.564 1.00 98.00 86 ASP A N 1
ATOM 646 C CA . ASP A 1 86 ? 0.276 1.838 0.511 1.00 98.00 86 ASP A CA 1
ATOM 647 C C . ASP A 1 86 ? 1.774 2.132 0.516 1.00 98.00 86 ASP A C 1
ATOM 649 O O . ASP A 1 86 ? 2.445 1.944 -0.502 1.00 98.00 86 ASP A O 1
ATOM 653 N N . ASN A 1 87 ? 2.340 2.436 1.688 1.00 97.75 87 ASN A N 1
ATOM 654 C CA . ASN A 1 87 ? 3.780 2.626 1.844 1.00 97.75 87 ASN A CA 1
ATOM 655 C C . ASN A 1 87 ? 4.567 1.405 1.346 1.00 97.75 87 ASN A C 1
ATOM 657 O O . ASN A 1 87 ? 5.536 1.540 0.596 1.00 97.75 87 ASN A O 1
ATOM 661 N N . TYR A 1 88 ? 4.158 0.190 1.728 1.00 96.69 88 TYR A N 1
ATOM 662 C CA . TYR A 1 88 ? 4.798 -1.037 1.249 1.00 96.69 88 TYR A CA 1
ATOM 663 C C . TYR A 1 88 ? 4.726 -1.167 -0.278 1.00 96.69 88 TYR A C 1
ATOM 665 O O . TYR A 1 88 ? 5.723 -1.517 -0.923 1.00 96.69 88 TYR A O 1
ATOM 673 N N . SER A 1 89 ? 3.558 -0.896 -0.855 1.00 97.00 89 SER A N 1
ATOM 674 C CA . SER A 1 89 ? 3.328 -0.980 -2.297 1.00 97.00 89 SER A CA 1
ATOM 675 C C . SER A 1 89 ? 4.190 0.028 -3.062 1.00 97.00 89 SER A C 1
ATOM 677 O O . SER A 1 89 ? 4.804 -0.339 -4.069 1.00 9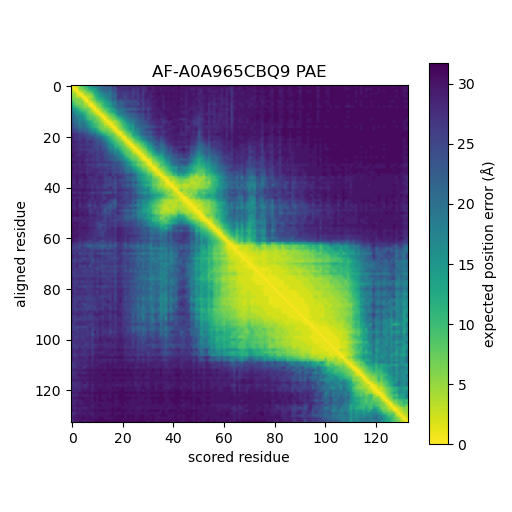7.00 89 SER A O 1
ATOM 679 N N . ASP A 1 90 ? 4.339 1.243 -2.537 1.00 97.06 90 ASP A N 1
ATOM 680 C CA . ASP A 1 90 ? 5.202 2.292 -3.084 1.00 97.06 90 ASP A CA 1
ATOM 681 C C . ASP A 1 90 ? 6.690 1.937 -2.984 1.00 97.06 90 ASP A C 1
ATOM 683 O O . ASP A 1 90 ? 7.455 2.073 -3.946 1.00 97.06 90 ASP A O 1
ATOM 687 N N . TYR A 1 91 ? 7.130 1.387 -1.851 1.00 94.75 91 TYR A N 1
ATOM 688 C CA . TYR A 1 91 ? 8.503 0.896 -1.724 1.00 94.75 91 TYR A CA 1
ATOM 689 C C . TYR A 1 91 ? 8.795 -0.254 -2.692 1.00 94.75 91 TYR A C 1
ATOM 691 O O . TYR A 1 91 ? 9.877 -0.322 -3.281 1.00 94.75 91 TYR A O 1
ATOM 699 N N . LYS A 1 92 ? 7.836 -1.159 -2.895 1.00 94.69 92 LYS A N 1
ATOM 700 C CA . LYS A 1 92 ? 7.990 -2.273 -3.833 1.00 94.69 92 LYS A CA 1
ATOM 701 C C . LYS A 1 92 ? 8.035 -1.797 -5.284 1.00 94.69 92 LYS A C 1
ATOM 703 O O . LYS A 1 92 ? 8.857 -2.292 -6.054 1.00 94.69 92 LYS A O 1
ATOM 708 N N . SER A 1 93 ? 7.172 -0.859 -5.659 1.00 95.00 93 SER A N 1
ATOM 709 C CA . SER A 1 93 ? 7.125 -0.328 -7.023 1.00 95.00 93 SER A CA 1
ATOM 710 C C . SER A 1 93 ? 8.358 0.527 -7.336 1.00 95.00 93 SER A C 1
ATOM 712 O O . SER A 1 93 ? 8.952 0.372 -8.401 1.00 95.00 93 SER A O 1
ATOM 714 N N . SER A 1 94 ? 8.841 1.330 -6.382 1.00 95.94 94 SER A N 1
ATOM 715 C CA . SER A 1 94 ? 10.026 2.183 -6.574 1.00 95.94 94 SER A CA 1
ATOM 716 C C . SER A 1 94 ? 11.319 1.405 -6.855 1.00 95.94 94 SER A C 1
ATOM 718 O O . SER A 1 94 ? 12.204 1.915 -7.543 1.00 95.94 94 SER A O 1
ATOM 720 N N . ARG A 1 95 ? 11.439 0.157 -6.379 1.00 94.50 95 ARG A N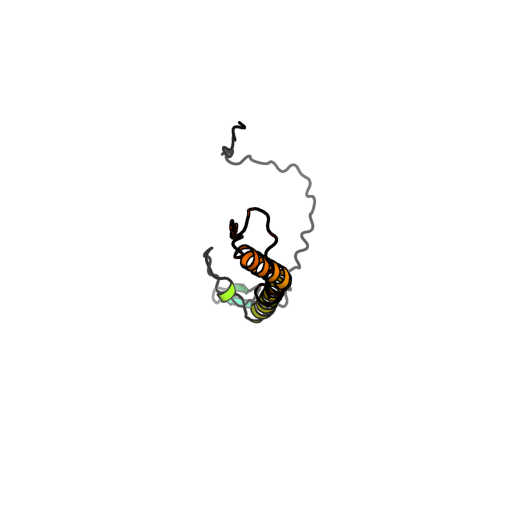 1
ATOM 721 C CA . ARG A 1 95 ? 12.606 -0.698 -6.666 1.00 94.50 95 ARG A CA 1
ATOM 722 C C . ARG A 1 95 ? 12.463 -1.549 -7.928 1.00 94.50 95 ARG A C 1
ATOM 724 O O . ARG A 1 95 ? 13.404 -2.267 -8.262 1.00 94.50 95 ARG A O 1
ATOM 731 N N . GLN A 1 96 ? 11.311 -1.520 -8.597 1.00 94.62 96 GLN A N 1
ATOM 732 C CA . GLN A 1 96 ? 11.005 -2.432 -9.699 1.00 94.62 96 GLN A CA 1
ATOM 733 C C . GLN A 1 96 ? 12.012 -2.304 -10.850 1.00 94.62 96 GLN A C 1
ATOM 735 O O . GLN A 1 96 ? 12.504 -3.315 -11.347 1.00 94.62 96 GLN A O 1
ATOM 740 N N . ASP A 1 97 ? 12.371 -1.076 -11.231 1.00 91.56 97 ASP A N 1
ATOM 741 C CA . ASP A 1 97 ? 13.346 -0.826 -12.299 1.00 91.56 97 ASP A CA 1
ATOM 742 C C . ASP A 1 97 ? 14.750 -1.317 -11.929 1.00 91.56 97 ASP A C 1
ATOM 744 O O . ASP A 1 97 ? 15.459 -1.885 -12.762 1.00 91.56 97 ASP A O 1
ATOM 748 N N . TRP A 1 98 ? 15.146 -1.141 -10.665 1.00 93.81 98 TRP A N 1
ATOM 749 C CA . TRP A 1 98 ? 16.422 -1.644 -10.159 1.00 93.81 98 TRP A CA 1
ATOM 750 C C . TRP A 1 98 ? 16.455 -3.175 -10.134 1.00 93.81 98 TRP A C 1
ATOM 752 O O . TRP A 1 98 ? 17.439 -3.771 -10.569 1.00 93.81 98 TRP A O 1
ATOM 762 N N . GLU A 1 99 ? 15.378 -3.808 -9.665 1.00 92.75 99 GLU A N 1
ATOM 763 C CA . GLU A 1 99 ? 15.238 -5.266 -9.631 1.00 92.75 99 GLU A CA 1
ATOM 764 C C . GLU A 1 99 ? 15.317 -5.845 -11.046 1.00 92.75 99 GLU A C 1
ATOM 766 O O . GLU A 1 99 ? 16.079 -6.781 -11.284 1.00 92.75 99 GLU A O 1
ATOM 771 N N . LYS A 1 100 ? 14.632 -5.214 -12.006 1.00 92.44 100 LYS A N 1
ATOM 772 C CA . LYS A 1 100 ? 14.704 -5.585 -13.420 1.00 92.44 100 LYS A CA 1
ATOM 773 C C . LYS A 1 100 ? 16.126 -5.471 -13.972 1.00 92.44 100 LYS A C 1
ATOM 775 O O . LYS A 1 100 ? 16.643 -6.441 -14.511 1.00 92.44 100 LYS A O 1
ATOM 780 N N . ALA A 1 101 ? 16.785 -4.326 -13.789 1.00 91.38 101 ALA A N 1
ATOM 781 C CA . ALA A 1 101 ? 18.152 -4.125 -14.271 1.00 91.38 101 ALA A CA 1
ATOM 782 C C . ALA A 1 101 ? 19.151 -5.117 -13.646 1.00 91.38 101 ALA A C 1
ATOM 784 O O . ALA A 1 101 ? 20.105 -5.540 -14.300 1.00 91.38 101 ALA A O 1
ATOM 785 N N . TYR A 1 102 ? 18.938 -5.496 -12.384 1.00 90.00 102 TYR A N 1
ATOM 786 C CA . TYR A 1 102 ? 19.746 -6.500 -11.701 1.00 90.00 102 TYR A CA 1
ATOM 787 C C . TYR A 1 102 ? 19.547 -7.902 -12.291 1.00 90.00 102 TYR A C 1
ATOM 789 O O . TYR A 1 102 ? 20.536 -8.588 -12.561 1.00 90.00 102 TYR A O 1
ATOM 797 N N . THR A 1 103 ? 18.299 -8.313 -12.534 1.00 90.44 103 THR A N 1
ATOM 798 C CA . THR A 1 103 ? 17.984 -9.588 -13.195 1.00 90.44 103 THR A CA 1
ATOM 799 C C . THR A 1 103 ? 18.550 -9.633 -14.614 1.00 90.44 103 THR A C 1
ATOM 801 O O . THR A 1 103 ? 19.305 -10.552 -14.927 1.00 90.44 103 THR A O 1
ATOM 804 N N . ASP A 1 104 ? 18.302 -8.597 -15.419 1.00 88.56 104 ASP A N 1
ATOM 805 C CA . ASP A 1 104 ? 18.816 -8.488 -16.791 1.00 88.56 104 ASP A CA 1
ATOM 806 C C . ASP A 1 104 ? 20.360 -8.545 -16.813 1.00 88.56 104 ASP A C 1
ATOM 808 O O . ASP A 1 104 ? 20.979 -9.192 -17.663 1.00 88.56 104 ASP A O 1
ATOM 812 N N . GLY A 1 105 ? 21.012 -7.898 -15.839 1.00 88.62 105 GLY A N 1
ATOM 813 C CA . GLY A 1 105 ? 22.466 -7.922 -15.687 1.00 88.62 105 GLY A CA 1
ATOM 814 C C . GLY A 1 105 ? 23.030 -9.303 -15.332 1.00 88.62 105 GLY A C 1
ATOM 815 O O . GLY A 1 105 ? 24.118 -9.657 -15.795 1.00 88.62 105 GLY A O 1
ATOM 816 N N . LEU A 1 106 ? 22.310 -10.095 -14.532 1.00 87.06 106 LEU A N 1
ATOM 817 C CA . LEU A 1 106 ? 22.691 -11.475 -14.221 1.00 87.06 106 LEU A CA 1
ATOM 818 C C . LEU A 1 106 ? 22.500 -12.410 -15.419 1.00 87.06 106 LEU A C 1
ATOM 820 O O . LEU A 1 106 ? 23.367 -13.253 -15.658 1.00 87.06 106 LEU A O 1
ATOM 824 N N . ASP A 1 107 ? 21.436 -12.234 -16.201 1.00 78.69 107 ASP A N 1
ATOM 825 C CA . ASP A 1 107 ? 21.213 -13.013 -17.424 1.00 78.69 107 ASP A CA 1
ATOM 826 C C . ASP A 1 107 ? 22.338 -12.772 -18.445 1.00 78.69 107 ASP A C 1
ATOM 828 O O . ASP A 1 107 ? 22.891 -13.717 -19.019 1.00 78.69 107 ASP A O 1
ATOM 832 N N . LEU A 1 108 ? 22.791 -11.521 -18.580 1.00 79.44 108 LEU A N 1
ATOM 833 C CA . LEU A 1 108 ? 23.941 -11.161 -19.417 1.00 79.44 108 LEU A CA 1
ATOM 834 C C . LEU A 1 108 ? 25.269 -11.762 -18.907 1.00 79.44 108 LEU A C 1
ATOM 836 O O . LEU A 1 108 ? 26.198 -12.001 -19.684 1.00 79.44 108 LEU A O 1
ATOM 840 N N . LEU A 1 109 ? 25.392 -12.057 -17.611 1.00 75.75 109 LEU A N 1
ATOM 841 C CA . LEU A 1 109 ? 26.577 -12.738 -17.076 1.00 75.75 109 LEU A CA 1
ATOM 842 C C . LEU A 1 109 ? 26.641 -14.216 -17.509 1.00 75.75 109 LEU A C 1
ATOM 844 O O . LEU A 1 109 ? 27.719 -14.819 -17.502 1.00 75.75 109 LEU A O 1
ATOM 848 N N . GLY A 1 110 ? 25.511 -14.791 -17.933 1.00 67.81 110 GLY A N 1
ATOM 849 C CA . GLY A 1 110 ? 25.409 -16.149 -18.467 1.00 67.81 110 GLY A CA 1
ATOM 850 C C . GLY A 1 110 ? 26.100 -16.357 -19.821 1.00 67.81 110 GLY A C 1
ATOM 851 O O . GLY A 1 110 ? 26.335 -17.504 -20.217 1.00 67.81 110 GLY A O 1
ATOM 852 N N . PHE A 1 111 ? 26.494 -15.288 -20.526 1.00 64.75 111 PHE A N 1
ATOM 853 C CA . PHE A 1 111 ? 27.230 -15.403 -21.785 1.00 64.75 111 PHE A CA 1
ATOM 854 C C . PHE A 1 111 ? 28.683 -15.820 -21.536 1.00 64.75 111 PHE A C 1
ATOM 856 O O . PHE A 1 111 ? 29.602 -15.016 -21.359 1.00 64.75 111 PHE A O 1
ATOM 863 N N . LYS A 1 112 ? 28.919 -17.132 -21.563 1.00 60.66 112 LYS A N 1
ATOM 864 C CA . LYS A 1 112 ? 30.267 -17.696 -21.569 1.00 60.66 112 LYS A CA 1
ATOM 865 C C . LYS A 1 112 ? 30.966 -17.310 -22.875 1.00 60.66 112 LYS A C 1
ATOM 867 O O . LYS A 1 112 ? 30.659 -17.845 -23.937 1.00 60.66 112 LYS A O 1
ATOM 872 N N . TYR A 1 113 ? 31.968 -16.436 -22.788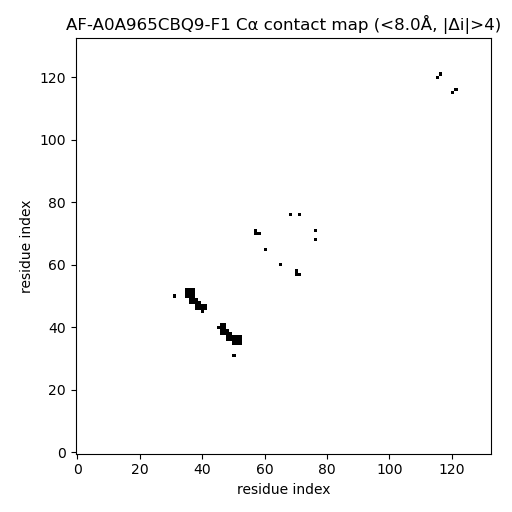 1.00 57.84 113 TYR A N 1
ATOM 873 C CA . TYR A 1 113 ? 32.912 -16.222 -23.884 1.00 57.84 113 TYR A CA 1
ATOM 874 C C . TYR A 1 113 ? 33.707 -17.511 -24.125 1.00 57.84 113 TYR A C 1
ATOM 876 O O . TYR A 1 113 ? 34.727 -17.784 -23.483 1.00 57.84 113 TYR A O 1
ATOM 884 N N . GLU A 1 114 ? 33.248 -18.330 -25.066 1.00 64.06 114 GLU A N 1
ATOM 885 C CA . GLU A 1 114 ? 34.061 -19.413 -25.595 1.00 64.06 114 GLU A CA 1
ATOM 886 C C . GLU A 1 114 ? 35.218 -18.806 -26.389 1.00 64.06 114 GLU A C 1
ATOM 888 O O . GLU A 1 114 ? 35.039 -18.225 -27.461 1.00 64.06 114 GLU A O 1
ATOM 893 N N . ARG A 1 115 ? 36.442 -18.938 -25.865 1.00 58.25 115 ARG A N 1
ATOM 894 C CA . ARG A 1 115 ? 37.659 -18.616 -26.619 1.00 58.25 115 ARG A CA 1
ATOM 895 C C . ARG A 1 115 ? 37.801 -19.624 -27.760 1.00 58.25 115 ARG A C 1
ATOM 897 O O . ARG A 1 115 ? 38.486 -20.634 -27.609 1.00 58.25 115 ARG A O 1
ATOM 904 N N . ARG A 1 116 ? 37.149 -19.361 -28.897 1.00 58.06 116 ARG A N 1
ATOM 905 C CA . ARG A 1 116 ? 37.312 -20.152 -30.123 1.00 58.06 116 ARG A CA 1
ATOM 906 C C . ARG A 1 116 ? 38.752 -19.982 -30.611 1.00 58.06 116 ARG A C 1
ATOM 908 O O . ARG A 1 116 ? 39.185 -18.889 -30.963 1.00 58.06 116 ARG A O 1
ATOM 915 N N . THR A 1 117 ? 39.520 -21.066 -30.573 1.00 64.75 117 THR A N 1
ATOM 916 C CA . THR A 1 117 ? 40.897 -21.127 -31.093 1.00 64.75 117 THR A CA 1
ATOM 917 C C . THR A 1 117 ? 40.949 -21.549 -32.561 1.00 64.75 117 THR A C 1
ATOM 919 O O . THR A 1 117 ? 42.018 -21.513 -33.164 1.00 64.75 117 THR A O 1
ATOM 922 N N . GLN A 1 118 ? 39.802 -21.914 -33.141 1.00 65.81 118 GLN A N 1
ATOM 923 C CA . GLN A 1 118 ? 39.649 -22.284 -34.544 1.00 65.81 118 GLN A CA 1
ATOM 924 C C . GLN A 1 118 ? 38.894 -21.180 -35.307 1.00 65.81 118 GLN A C 1
ATOM 926 O O . GLN A 1 118 ? 37.887 -20.690 -34.790 1.00 65.81 118 GLN A O 1
ATOM 931 N N . PRO A 1 119 ? 39.323 -20.803 -36.527 1.00 64.38 119 PRO A N 1
ATOM 932 C CA . PRO A 1 119 ? 40.478 -21.330 -37.266 1.00 64.38 119 PRO A CA 1
ATOM 933 C C . PRO A 1 119 ? 41.836 -20.757 -36.812 1.00 64.38 119 PRO A C 1
ATOM 935 O O . PRO A 1 119 ? 42.857 -21.401 -37.031 1.00 64.38 119 PRO A O 1
ATOM 938 N N . PHE A 1 120 ? 41.867 -19.593 -36.152 1.00 67.31 120 PHE A N 1
ATOM 939 C CA . PHE A 1 120 ? 43.062 -19.044 -35.497 1.00 67.31 120 PHE A CA 1
ATOM 940 C C . PHE A 1 120 ? 42.690 -18.112 -34.336 1.00 67.31 120 PHE A C 1
ATOM 942 O O . PHE A 1 120 ? 41.609 -17.523 -34.292 1.00 67.31 120 PHE A O 1
ATOM 949 N N . ARG A 1 121 ? 43.612 -17.967 -33.377 1.00 62.78 121 ARG A N 1
ATOM 950 C CA . ARG A 1 121 ? 43.458 -17.101 -32.201 1.00 62.78 121 ARG A CA 1
ATOM 951 C C . ARG A 1 121 ? 43.327 -15.638 -32.644 1.00 62.78 121 ARG A C 1
ATOM 953 O O . ARG A 1 121 ? 44.246 -15.107 -33.254 1.00 62.78 121 ARG A O 1
ATOM 960 N N . GLY A 1 122 ? 42.209 -14.995 -32.306 1.00 62.19 122 GLY A N 1
ATOM 961 C CA . GLY A 1 122 ? 41.938 -13.595 -32.664 1.00 62.19 122 GLY A CA 1
ATOM 962 C C . GLY A 1 122 ? 41.102 -13.396 -33.932 1.00 62.19 122 GLY A C 1
ATOM 963 O O . GLY A 1 122 ? 40.922 -12.257 -34.348 1.00 62.19 122 GLY A O 1
ATOM 964 N N . ALA A 1 123 ? 40.569 -14.462 -34.541 1.00 69.69 123 ALA A N 1
ATOM 965 C CA . ALA A 1 123 ? 39.550 -14.328 -35.580 1.00 69.69 123 ALA A CA 1
ATOM 966 C C . ALA A 1 123 ? 38.237 -13.791 -34.974 1.00 69.69 123 ALA A C 1
ATOM 968 O O . ALA A 1 123 ? 37.686 -14.405 -34.057 1.00 69.69 123 ALA A O 1
ATOM 969 N N . SER A 1 124 ? 37.723 -12.666 -35.481 1.00 64.88 124 SER A N 1
ATOM 970 C CA . SER A 1 124 ? 36.387 -12.173 -35.128 1.00 64.88 124 SER A CA 1
ATOM 971 C C . SER A 1 124 ? 35.334 -13.160 -35.631 1.00 64.88 124 SER A C 1
ATOM 973 O O . SER A 1 124 ? 35.167 -13.344 -36.835 1.00 64.88 124 SER A O 1
ATOM 975 N N . GLY A 1 125 ? 34.644 -13.834 -34.712 1.00 63.09 125 GLY A N 1
ATOM 976 C CA . GLY A 1 125 ? 33.499 -14.669 -35.055 1.00 63.09 125 GLY A CA 1
ATOM 977 C C . GLY A 1 125 ? 32.312 -13.797 -35.455 1.00 63.09 125 GLY A C 1
ATOM 978 O O . GLY A 1 125 ? 31.983 -12.850 -34.749 1.00 63.09 125 GLY A O 1
ATOM 979 N N . VAL A 1 126 ? 31.658 -14.127 -36.569 1.00 65.56 126 VAL A N 1
ATOM 980 C CA . VAL A 1 126 ? 30.345 -13.567 -36.907 1.00 65.56 126 VAL A CA 1
ATOM 981 C C . VAL A 1 126 ? 29.320 -14.262 -36.016 1.00 65.56 126 VAL A C 1
ATOM 983 O O . VAL A 1 126 ? 29.022 -15.441 -36.214 1.00 65.56 126 VAL A O 1
ATOM 986 N N . THR A 1 127 ? 28.820 -13.564 -35.001 1.00 60.88 127 THR A N 1
ATOM 987 C CA . THR A 1 127 ? 27.637 -13.995 -34.256 1.00 60.88 127 THR A CA 1
ATOM 988 C C . THR A 1 127 ? 26.404 -13.510 -35.015 1.00 60.88 127 THR A C 1
ATOM 990 O O . THR A 1 127 ? 26.315 -12.350 -35.412 1.00 60.88 127 THR A O 1
ATOM 993 N N . HIS A 1 128 ? 25.467 -14.418 -35.292 1.00 56.12 128 HIS A N 1
ATOM 994 C CA . HIS A 1 128 ? 24.178 -14.042 -35.865 1.00 56.12 128 HIS A CA 1
ATOM 995 C C . HIS A 1 128 ? 23.423 -13.189 -34.827 1.00 56.12 128 HIS A C 1
ATOM 997 O O . HIS A 1 128 ? 23.365 -13.608 -33.669 1.00 56.12 128 HIS A O 1
ATOM 1003 N N . PRO A 1 129 ? 22.829 -12.041 -35.199 1.00 59.12 129 PRO A N 1
ATOM 1004 C CA . PRO A 1 129 ? 22.272 -11.071 -34.246 1.00 59.12 129 PRO A CA 1
ATOM 1005 C C . PRO A 1 129 ? 21.082 -11.583 -33.414 1.00 59.12 129 PRO A C 1
ATOM 1007 O O . PRO A 1 129 ? 20.655 -10.900 -32.502 1.00 59.12 129 PRO A O 1
ATOM 1010 N N . VAL A 1 130 ? 20.580 -12.790 -33.695 1.00 56.03 130 VAL A N 1
ATOM 1011 C CA . VAL A 1 130 ? 19.412 -13.411 -33.032 1.00 56.03 130 VAL A CA 1
ATOM 1012 C C . VAL A 1 130 ? 19.812 -14.376 -31.899 1.00 56.03 130 VAL A C 1
ATOM 1014 O O . VAL A 1 130 ? 18.960 -14.941 -31.236 1.00 56.03 130 VAL A O 1
ATOM 1017 N N . LEU A 1 131 ? 21.110 -14.604 -31.661 1.00 53.06 131 LEU A N 1
ATOM 1018 C CA . LEU A 1 131 ? 21.590 -15.410 -30.518 1.00 53.06 131 LEU A CA 1
ATOM 1019 C C . LEU A 1 131 ? 21.876 -14.563 -29.263 1.00 53.06 131 LEU A C 1
ATOM 1021 O O . LEU A 1 131 ? 22.347 -15.100 -28.264 1.00 53.06 131 LEU A O 1
ATOM 1025 N N . ALA A 1 132 ? 21.672 -13.249 -29.357 1.00 53.72 132 ALA A N 1
ATOM 1026 C CA . ALA A 1 132 ? 21.967 -12.265 -28.318 1.00 53.72 132 ALA A CA 1
ATOM 1027 C C . ALA A 1 132 ? 20.758 -11.362 -27.995 1.00 53.72 132 ALA A C 1
ATOM 1029 O O . ALA A 1 132 ? 20.933 -10.361 -27.305 1.00 53.72 132 ALA A O 1
ATOM 1030 N N . GLU A 1 133 ? 19.573 -11.709 -28.511 1.00 40.59 133 GLU A N 1
ATOM 1031 C CA . GLU A 1 133 ? 18.276 -11.177 -28.072 1.00 40.59 133 GLU A CA 1
ATOM 1032 C C . GLU A 1 133 ? 17.579 -12.227 -27.202 1.00 40.59 133 GLU A C 1
ATOM 1034 O O . GLU A 1 133 ? 17.676 -13.428 -27.559 1.00 40.59 133 GLU A O 1
#